Protein AF-0000000080696666 (afdb_homodimer)

Structure (mmCIF, N/CA/C/O backbone):
data_AF-0000000080696666-model_v1
#
loop_
_entity.id
_entity.type
_entity.pdbx_description
1 polymer 'PAAR-like protein'
#
loop_
_atom_site.group_PDB
_atom_site.id
_atom_site.type_symbol
_atom_site.label_atom_id
_atom_site.label_alt_id
_atom_site.label_comp_id
_atom_site.label_asym_id
_atom_site.label_entity_id
_atom_site.label_seq_id
_atom_site.pdbx_PDB_ins_code
_atom_site.Cartn_x
_atom_site.Cartn_y
_atom_site.Cartn_z
_atom_site.occupancy
_atom_site.B_iso_or_equiv
_atom_site.auth_seq_id
_atom_site.auth_comp_id
_atom_site.auth_asym_id
_atom_site.auth_atom_id
_atom_site.pdbx_PDB_model_num
ATOM 1 N N . MET A 1 1 ? -0.044 -2.662 13.672 1 66.06 1 MET A N 1
ATOM 2 C CA . MET A 1 1 ? 0.762 -1.677 12.961 1 66.06 1 MET A CA 1
ATOM 3 C C . MET A 1 1 ? 0.028 -0.344 12.859 1 66.06 1 MET A C 1
ATOM 5 O O . MET A 1 1 ? -1.178 -0.274 13.102 1 66.06 1 MET A O 1
ATOM 9 N N . ARG A 1 2 ? 0.765 0.718 12.664 1 87.25 2 ARG A N 1
ATOM 10 C CA . ARG A 1 2 ? 0.207 2.066 12.664 1 87.25 2 ARG A CA 1
ATOM 11 C C . ARG A 1 2 ? -0.572 2.34 11.383 1 87.25 2 ARG A C 1
ATOM 13 O O . ARG A 1 2 ? -0.162 1.922 10.305 1 87.25 2 ARG A O 1
ATOM 20 N N . PRO A 1 3 ? -1.704 2.895 11.469 1 92.38 3 PRO A N 1
ATOM 21 C CA . PRO A 1 3 ? -2.531 3.238 10.305 1 92.38 3 PRO A CA 1
ATOM 22 C C . PRO A 1 3 ? -1.785 4.09 9.281 1 92.38 3 PRO A C 1
ATOM 24 O O . PRO A 1 3 ? -0.907 4.875 9.648 1 92.38 3 PRO A O 1
ATOM 27 N N . ILE A 1 4 ? -2.248 3.938 8.07 1 93.88 4 ILE A N 1
ATOM 28 C CA . ILE A 1 4 ? -1.665 4.695 6.969 1 93.88 4 ILE A CA 1
ATOM 29 C C . ILE A 1 4 ? -2.277 6.094 6.922 1 93.88 4 ILE A C 1
ATOM 31 O O . ILE A 1 4 ? -3.477 6.258 7.152 1 93.88 4 ILE A O 1
ATOM 35 N N . ILE A 1 5 ? -1.413 7.059 6.652 1 96.38 5 ILE A N 1
ATOM 36 C CA . ILE A 1 5 ? -1.839 8.445 6.52 1 96.38 5 ILE A CA 1
ATOM 37 C C . ILE A 1 5 ? -2.293 8.719 5.09 1 96.38 5 ILE A C 1
ATOM 39 O O . ILE A 1 5 ? -1.648 8.273 4.133 1 96.38 5 ILE A O 1
ATOM 43 N N . VAL A 1 6 ? -3.449 9.367 5.012 1 97.69 6 VAL A N 1
ATOM 44 C CA . VAL A 1 6 ? -3.959 9.758 3.703 1 97.69 6 VAL A CA 1
ATOM 45 C C . VAL A 1 6 ? -4.133 11.281 3.654 1 97.69 6 VAL A C 1
ATOM 47 O O . VAL A 1 6 ? -4.035 11.953 4.684 1 97.69 6 VAL A O 1
ATOM 50 N N . ILE A 1 7 ? -4.285 11.766 2.438 1 98.56 7 ILE A N 1
ATOM 51 C CA . ILE A 1 7 ? -4.539 13.188 2.236 1 98.56 7 ILE A CA 1
ATOM 52 C C . ILE A 1 7 ? -5.676 13.641 3.145 1 98.56 7 ILE A C 1
ATOM 54 O O . ILE A 1 7 ? -6.578 12.859 3.461 1 98.56 7 ILE A O 1
ATOM 58 N N . ASN A 1 8 ? -5.551 14.875 3.645 1 98.38 8 ASN A N 1
ATOM 59 C CA . ASN A 1 8 ? -6.527 15.562 4.484 1 98.38 8 ASN A CA 1
ATOM 60 C C . ASN A 1 8 ? -6.441 15.109 5.938 1 98.38 8 ASN A C 1
ATOM 62 O O . ASN A 1 8 ? -7.102 15.672 6.809 1 98.38 8 ASN A O 1
ATOM 66 N N . ASP A 1 9 ? -5.703 14.109 6.242 1 98.31 9 ASP A N 1
ATOM 67 C CA . ASP A 1 9 ? -5.5 13.766 7.645 1 98.31 9 ASP A CA 1
ATOM 68 C C . ASP A 1 9 ? -4.918 14.938 8.422 1 98.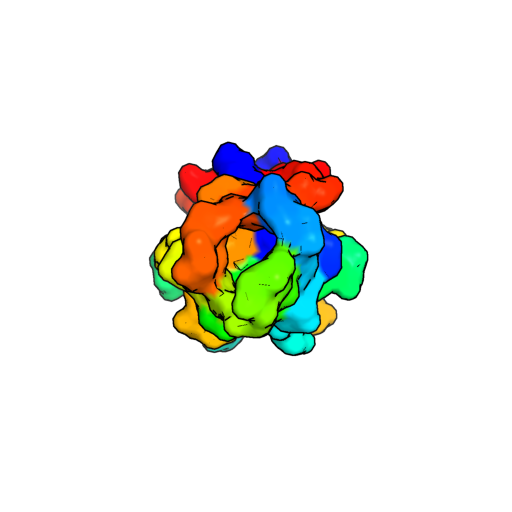31 9 ASP A C 1
ATOM 70 O O . ASP A 1 9 ? -4.109 15.703 7.895 1 98.31 9 ASP A O 1
ATOM 74 N N . PRO A 1 10 ? -5.266 15.055 9.672 1 98.38 10 PRO A N 1
ATOM 75 C CA . PRO A 1 10 ? -4.758 16.156 10.492 1 98.38 10 PRO A CA 1
ATOM 76 C C . PRO A 1 10 ? -3.393 15.867 11.109 1 98.38 10 PRO A C 1
ATOM 78 O O . PRO A 1 10 ? -2.898 14.742 11.008 1 98.38 10 PRO A O 1
ATOM 81 N N . THR A 1 11 ? -2.801 16.922 11.633 1 97.75 11 THR A N 1
ATOM 82 C CA . THR A 1 11 ? -1.595 16.812 12.445 1 97.75 11 THR A CA 1
ATOM 83 C C . THR A 1 11 ? -1.887 17.172 13.906 1 97.75 11 THR A C 1
ATOM 85 O O . THR A 1 11 ? -2.975 17.641 14.227 1 97.75 11 THR A O 1
ATOM 88 N N . SER A 1 12 ? -0.91 16.938 14.711 1 97.31 12 SER A N 1
ATOM 89 C CA . SER A 1 12 ? -1.087 17.125 16.141 1 97.31 12 SER A CA 1
ATOM 90 C C . SER A 1 12 ? -1.17 18.594 16.5 1 97.31 12 SER A C 1
ATOM 92 O O . SER A 1 12 ? -1.525 18.953 17.625 1 97.31 12 SER A O 1
ATOM 94 N N . ASP A 1 13 ? -0.852 19.469 15.57 1 96.25 13 ASP A N 1
ATOM 95 C CA . ASP A 1 13 ? -0.834 20.906 15.867 1 96.25 13 ASP A CA 1
ATOM 96 C C . ASP A 1 13 ? -1.783 21.672 14.945 1 96.25 13 ASP A C 1
ATOM 98 O O . ASP A 1 13 ? -1.479 22.781 14.523 1 96.25 13 ASP A O 1
ATOM 102 N N . ALA A 1 14 ? -2.828 21.062 14.492 1 95.19 14 ALA A N 1
ATOM 103 C CA . ALA A 1 14 ? -3.92 21.672 13.734 1 95.19 14 ALA A CA 1
ATOM 104 C C . ALA A 1 14 ? -3.531 21.859 12.273 1 95.19 14 ALA A C 1
ATOM 106 O O . ALA A 1 14 ? -3.93 22.844 11.641 1 95.19 14 ALA A O 1
ATOM 107 N N . GLY A 1 15 ? -2.691 21.047 11.719 1 97.81 15 GLY A N 1
ATOM 108 C CA . GLY A 1 15 ? -2.357 21.031 10.305 1 97.81 15 GLY A CA 1
ATOM 109 C C . GLY A 1 15 ? -3.068 19.922 9.547 1 97.81 15 GLY A C 1
ATOM 110 O O . GLY A 1 15 ? -4.004 19.312 10.062 1 97.81 15 GLY A O 1
ATOM 111 N N . GLN A 1 16 ? -2.645 19.812 8.203 1 98.5 16 GLN A N 1
ATOM 112 C CA . GLN A 1 16 ? -3.322 18.844 7.344 1 98.5 16 GLN A CA 1
ATOM 113 C C . GLN A 1 16 ? -2.416 18.391 6.207 1 98.5 16 GLN A C 1
ATOM 115 O O . GLN A 1 16 ? -1.691 19.203 5.621 1 98.5 16 GLN A O 1
ATOM 120 N N . VAL A 1 17 ? -2.527 17.125 5.941 1 98.81 17 VAL A N 1
ATOM 121 C CA . VAL A 1 17 ? -1.812 16.594 4.789 1 98.81 17 VAL A CA 1
ATOM 122 C C . VAL A 1 17 ? -2.422 17.125 3.5 1 98.81 17 VAL A C 1
ATOM 124 O O . VAL A 1 17 ? -3.633 17.031 3.287 1 98.81 17 VAL A O 1
ATOM 127 N N . LEU A 1 18 ? -1.567 17.641 2.586 1 98.69 18 LEU A N 1
ATOM 128 C CA . LEU A 1 18 ? -2.072 18.344 1.419 1 98.69 18 LEU A CA 1
ATOM 129 C C . LEU A 1 18 ? -1.885 17.516 0.152 1 98.69 18 LEU A C 1
ATOM 131 O O . LEU A 1 18 ? -2.545 17.766 -0.859 1 98.69 18 LEU A O 1
ATOM 135 N N . GLU A 1 19 ? -0.927 16.594 0.185 1 98.5 19 GLU A N 1
ATOM 136 C CA . GLU A 1 19 ? -0.552 15.852 -1.01 1 98.5 19 GLU A CA 1
ATOM 137 C C . GLU A 1 19 ? -0.404 14.359 -0.705 1 98.5 19 GLU A C 1
ATOM 139 O O . GLU A 1 19 ? -0.19 13.977 0.447 1 98.5 19 GLU A O 1
ATOM 144 N N . GLY A 1 20 ? -0.551 13.555 -1.744 1 98.25 20 GLY A N 1
ATOM 145 C CA . GLY A 1 20 ? -0.343 12.117 -1.677 1 98.25 20 GLY A CA 1
ATOM 146 C C . GLY A 1 20 ? -0.002 11.5 -3.02 1 98.25 20 GLY A C 1
ATOM 147 O O . GLY A 1 20 ? 0.322 12.211 -3.973 1 98.25 20 GLY A O 1
ATOM 148 N N . SER A 1 21 ? 0.01 10.266 -3.023 1 98.5 21 SER A N 1
ATOM 149 C CA . SER A 1 21 ? 0.337 9.5 -4.227 1 98.5 21 SER A CA 1
ATOM 150 C C . SER A 1 21 ? -0.68 9.75 -5.332 1 98.5 21 SER A C 1
ATOM 152 O O . SER A 1 21 ? -1.883 9.82 -5.074 1 98.5 21 SER A O 1
ATOM 154 N N . PRO A 1 22 ? -0.264 9.844 -6.613 1 97.88 22 PRO A N 1
ATOM 155 C CA . PRO A 1 22 ? -1.22 9.977 -7.715 1 97.88 22 PRO A CA 1
ATOM 156 C C . PRO A 1 22 ? -1.81 8.633 -8.148 1 97.88 22 PRO A C 1
ATOM 158 O O . PRO A 1 22 ? -2.754 8.602 -8.938 1 97.88 22 PRO A O 1
ATOM 161 N N . SER A 1 23 ? -1.347 7.527 -7.512 1 96.38 23 SER A N 1
ATOM 162 C CA . SER A 1 23 ? -1.725 6.246 -8.102 1 96.38 23 SER A CA 1
ATOM 163 C C . SER A 1 23 ? -2.135 5.246 -7.02 1 96.38 23 SER A C 1
ATOM 165 O O . SER A 1 23 ? -2.555 4.129 -7.332 1 96.38 23 SER A O 1
ATOM 167 N N . THR A 1 24 ? -1.954 5.602 -5.758 1 96.44 24 THR A N 1
ATOM 168 C CA . THR A 1 24 ? -2.312 4.719 -4.652 1 96.44 24 THR A CA 1
ATOM 169 C C . THR A 1 24 ? -3.344 5.383 -3.742 1 96.44 24 THR A C 1
ATOM 171 O O . THR A 1 24 ? -3.107 6.473 -3.219 1 96.44 24 THR A O 1
ATOM 174 N N . PHE A 1 25 ? -4.484 4.699 -3.545 1 95.69 25 PHE A N 1
ATOM 175 C CA . PHE A 1 25 ? -5.605 5.285 -2.822 1 95.69 25 PHE A CA 1
ATOM 176 C C . PHE A 1 25 ? -6.176 4.293 -1.814 1 95.69 25 PHE A C 1
ATOM 178 O O . PHE A 1 25 ? -6.273 3.098 -2.098 1 95.69 25 PHE A O 1
ATOM 185 N N . ILE A 1 26 ? -6.523 4.832 -0.72 1 93.75 26 ILE A N 1
ATOM 186 C CA . ILE A 1 26 ? -7.309 4.094 0.267 1 93.75 26 ILE A CA 1
ATOM 187 C C . ILE A 1 26 ? -8.672 4.758 0.443 1 93.75 26 ILE A C 1
ATOM 189 O O . ILE A 1 26 ? -8.758 5.914 0.869 1 93.75 26 ILE A O 1
ATOM 193 N N . ASN A 1 27 ? -9.664 4.031 0.115 1 93.81 27 ASN A N 1
ATOM 194 C CA . ASN A 1 27 ? -11.016 4.57 0.17 1 93.81 27 ASN A CA 1
ATOM 195 C C . ASN A 1 27 ? -11.141 5.867 -0.623 1 93.81 27 ASN A C 1
ATOM 197 O O . ASN A 1 27 ? -11.734 6.836 -0.148 1 93.81 27 ASN A O 1
ATOM 201 N N . GLY A 1 28 ? -10.406 5.867 -1.66 1 94.75 28 GLY A N 1
ATOM 202 C CA . GLY A 1 28 ? -10.516 7 -2.564 1 94.75 28 GLY A CA 1
ATOM 203 C C . GLY A 1 28 ? -9.602 8.156 -2.188 1 94.75 28 GLY A C 1
ATOM 204 O O . GLY A 1 28 ? -9.562 9.172 -2.881 1 94.75 28 GLY A O 1
ATOM 205 N N . LEU A 1 29 ? -8.883 8.031 -1.115 1 96.69 29 LEU A N 1
ATOM 206 C CA . LEU A 1 29 ? -7.992 9.086 -0.647 1 96.69 29 LEU A CA 1
ATOM 207 C C . LEU A 1 29 ? -6.531 8.719 -0.892 1 96.69 29 LEU A C 1
ATOM 209 O O . LEU A 1 29 ? -6.117 7.59 -0.627 1 96.69 29 LEU A O 1
ATOM 213 N N . ALA A 1 30 ? -5.738 9.648 -1.354 1 98.06 30 ALA A N 1
ATOM 214 C CA . ALA A 1 30 ? -4.348 9.406 -1.739 1 98.06 30 ALA A CA 1
ATOM 215 C C . ALA A 1 30 ? -3.486 9.109 -0.518 1 98.06 30 ALA A C 1
ATOM 217 O O . ALA A 1 30 ? -3.559 9.812 0.493 1 98.06 30 ALA A O 1
ATOM 218 N N . VAL A 1 31 ? -2.678 8.141 -0.693 1 96.88 31 VAL A N 1
ATOM 219 C CA . VAL A 1 31 ? -1.744 7.746 0.357 1 96.88 31 VAL A CA 1
ATOM 220 C C . VAL A 1 31 ? -0.629 8.781 0.474 1 96.88 31 VAL A C 1
ATOM 222 O O . VAL A 1 31 ? -0.088 9.242 -0.536 1 96.88 31 VAL A O 1
ATOM 225 N N . ALA A 1 32 ? -0.317 9.172 1.721 1 98.5 32 ALA A N 1
ATOM 226 C CA . ALA A 1 32 ? 0.728 10.164 1.964 1 98.5 32 ALA A CA 1
ATOM 227 C C . ALA A 1 32 ? 2.092 9.492 2.115 1 98.5 32 ALA A C 1
ATOM 229 O O . ALA A 1 32 ? 2.195 8.398 2.672 1 98.5 32 ALA A O 1
ATOM 230 N N . ARG A 1 33 ? 3.131 10.172 1.646 1 98.44 33 ARG A N 1
ATOM 231 C CA . ARG A 1 33 ? 4.5 9.664 1.649 1 98.44 33 ARG A CA 1
ATOM 232 C C . ARG A 1 33 ? 5.469 10.711 2.189 1 98.44 33 ARG A C 1
ATOM 234 O O . ARG A 1 33 ? 5.125 11.891 2.291 1 98.44 33 ARG A O 1
ATOM 241 N N . VAL A 1 34 ? 6.551 10.195 2.6 1 98.75 34 VAL A N 1
ATOM 242 C CA . VAL A 1 34 ? 7.621 11.125 2.945 1 98.75 34 VAL A CA 1
ATOM 243 C C . VAL A 1 34 ? 7.84 12.109 1.801 1 98.75 34 VAL A C 1
ATOM 245 O O . VAL A 1 34 ? 7.891 11.719 0.634 1 98.75 34 VAL A O 1
ATOM 248 N N . GLY A 1 35 ? 7.93 13.375 2.15 1 98.62 35 GLY A N 1
ATOM 249 C CA . GLY A 1 35 ? 8.141 14.406 1.151 1 98.62 35 GLY A CA 1
ATOM 250 C C . GLY A 1 35 ? 6.867 15.133 0.763 1 98.62 35 GLY A C 1
ATOM 251 O O . GLY A 1 35 ? 6.918 16.234 0.208 1 98.62 35 GLY A O 1
ATOM 252 N N . ASP A 1 36 ? 5.773 14.547 1.04 1 98.81 36 ASP A N 1
ATOM 253 C CA . ASP A 1 36 ? 4.496 15.18 0.714 1 98.81 36 ASP A CA 1
ATOM 254 C C . ASP A 1 36 ? 4.258 16.406 1.582 1 98.81 36 ASP A C 1
ATOM 256 O O . ASP A 1 36 ? 4.645 16.438 2.752 1 98.81 36 ASP A O 1
ATOM 260 N N . ARG A 1 37 ? 3.523 17.438 1.035 1 98.75 37 ARG A N 1
ATOM 261 C CA . ARG A 1 37 ? 3.311 18.703 1.716 1 98.75 37 ARG A CA 1
ATOM 262 C C . ARG A 1 37 ? 2.225 18.578 2.781 1 98.75 37 ARG A C 1
ATOM 264 O O . ARG A 1 37 ? 1.248 17.844 2.596 1 98.75 37 ARG A O 1
ATOM 271 N N . VAL A 1 38 ? 2.469 19.328 3.795 1 98.5 38 VAL A N 1
ATOM 272 C CA . VAL A 1 38 ? 1.545 19.438 4.918 1 98.5 38 VAL A CA 1
ATOM 273 C C . VAL A 1 38 ? 1.399 20.891 5.332 1 98.5 38 VAL A C 1
ATOM 275 O O . VAL A 1 38 ? 2.385 21.625 5.375 1 98.5 38 VAL A O 1
ATOM 278 N N . SER A 1 39 ? 0.281 21.266 5.609 1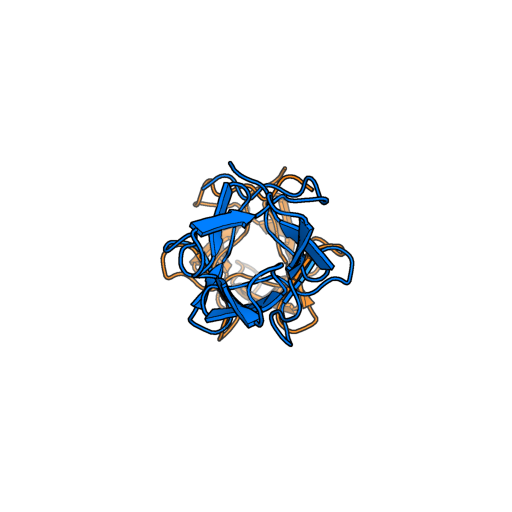 97.88 39 SER A N 1
ATOM 279 C CA . SER A 1 39 ? 0.097 22.578 6.223 1 97.88 39 SER A CA 1
ATOM 280 C C . SER A 1 39 ? 0.281 22.516 7.734 1 97.88 39 SER A C 1
ATOM 282 O O . SER A 1 39 ? -0.077 21.516 8.367 1 97.88 39 SER A O 1
ATOM 284 N N . CYS A 1 40 ? 0.856 23.453 8.242 1 94.38 40 CYS A N 1
ATOM 285 C CA . CYS A 1 40 ? 0.995 23.594 9.688 1 94.38 40 CYS A CA 1
ATOM 286 C C . CYS A 1 40 ? 0.907 25.062 10.102 1 94.38 40 CYS A C 1
ATOM 288 O O . CYS A 1 40 ? 1.006 25.953 9.258 1 94.38 40 CYS A O 1
ATOM 290 N N . PRO A 1 41 ? 0.631 25.297 11.422 1 94.44 41 PRO A N 1
ATOM 291 C CA . PRO A 1 41 ? 0.514 26.688 11.867 1 94.44 41 PRO A CA 1
ATOM 292 C C . PRO A 1 41 ? 1.765 27.516 11.57 1 94.44 41 PRO A C 1
ATOM 294 O O . PRO A 1 41 ? 1.698 28.734 11.508 1 94.44 41 PRO A O 1
ATOM 297 N N . HIS A 1 42 ? 2.9 26.969 11.305 1 94.12 42 HIS A N 1
ATOM 298 C CA . HIS A 1 42 ? 4.156 27.656 11.039 1 94.12 42 HIS A CA 1
ATOM 299 C C . HIS A 1 42 ? 4.363 27.859 9.539 1 94.12 42 HIS A C 1
ATOM 301 O O . HIS A 1 42 ? 5.34 28.484 9.125 1 94.12 42 HIS A O 1
ATOM 307 N N . GLY A 1 43 ? 3.434 27.297 8.664 1 96.19 43 GLY A N 1
ATOM 308 C CA . GLY A 1 43 ? 3.562 27.328 7.219 1 96.19 43 GLY A CA 1
ATOM 309 C C . GLY A 1 43 ? 3.473 25.953 6.586 1 96.19 43 GLY A C 1
ATOM 310 O O . GLY A 1 43 ? 2.871 25.047 7.152 1 96.19 43 GLY A O 1
ATOM 311 N N . ILE A 1 44 ? 3.982 25.938 5.336 1 97.75 44 ILE A N 1
ATOM 312 C CA . ILE A 1 44 ? 3.969 24.672 4.621 1 97.75 44 ILE A CA 1
ATOM 313 C C . ILE A 1 44 ? 5.211 23.859 4.984 1 97.75 44 ILE A C 1
ATOM 315 O O . ILE A 1 44 ? 6.328 24.391 4.973 1 97.75 44 ILE A O 1
ATOM 319 N N . GLY A 1 45 ? 4.984 22.641 5.465 1 97.38 45 GLY A N 1
ATOM 320 C CA . GLY A 1 45 ? 6.055 21.688 5.711 1 97.38 45 GLY A CA 1
ATOM 321 C C . GLY A 1 45 ? 5.945 20.438 4.859 1 97.38 45 GLY A C 1
ATOM 322 O O . GLY A 1 45 ? 5.227 20.422 3.859 1 97.38 45 GLY A O 1
ATOM 323 N N . THR A 1 46 ? 6.754 19.469 5.266 1 98.56 46 THR A N 1
ATOM 324 C CA . THR A 1 46 ? 6.734 18.188 4.574 1 98.56 46 THR A CA 1
ATOM 325 C C . THR A 1 46 ? 6.801 17.031 5.574 1 98.56 46 THR A C 1
ATOM 327 O O . THR A 1 46 ? 7.293 17.203 6.691 1 98.56 46 THR A O 1
ATOM 330 N N . ILE A 1 47 ? 6.277 15.891 5.184 1 98.69 47 ILE A N 1
ATOM 331 C CA . ILE A 1 47 ? 6.441 14.664 5.965 1 98.69 47 ILE A CA 1
ATOM 332 C C . ILE A 1 47 ? 7.898 14.211 5.914 1 98.69 47 ILE A C 1
ATOM 334 O O . ILE A 1 47 ? 8.484 14.094 4.832 1 98.69 47 ILE A O 1
ATOM 338 N N . VAL A 1 48 ? 8.477 13.875 7.102 1 98.62 48 VAL A N 1
ATOM 339 C CA . VAL A 1 48 ? 9.922 13.664 7.066 1 98.62 48 VAL A CA 1
ATOM 340 C C . VAL A 1 48 ? 10.25 12.258 7.57 1 98.62 48 VAL A C 1
ATOM 342 O O . VAL A 1 48 ? 11.406 11.836 7.543 1 98.62 48 VAL A O 1
ATOM 345 N N . SER A 1 49 ? 9.281 11.477 8.039 1 98.38 49 SER A N 1
ATOM 346 C CA . SER A 1 49 ? 9.5 10.078 8.398 1 98.38 49 SER A CA 1
ATOM 347 C C . SER A 1 49 ? 8.367 9.195 7.887 1 98.38 49 SER A C 1
ATOM 349 O O . SER A 1 49 ? 7.25 9.664 7.672 1 98.38 49 SER A O 1
ATOM 351 N N . GLY A 1 50 ? 8.641 7.887 7.707 1 96.5 50 GLY A N 1
ATOM 352 C CA . GLY A 1 50 ? 7.703 6.91 7.176 1 96.5 50 GLY A CA 1
ATOM 353 C C . GLY A 1 50 ? 8.211 5.484 7.266 1 96.5 50 GLY A C 1
ATOM 354 O O . GLY A 1 50 ? 9.266 5.23 7.852 1 96.5 50 GLY A O 1
ATOM 355 N N . ASP A 1 51 ? 7.402 4.621 6.777 1 93.81 51 ASP A N 1
ATOM 356 C CA . ASP A 1 51 ? 7.727 3.197 6.789 1 93.81 51 ASP A CA 1
ATOM 357 C C . ASP A 1 51 ? 8.633 2.832 5.613 1 93.81 51 ASP A C 1
ATOM 359 O O . ASP A 1 51 ? 8.172 2.736 4.473 1 93.81 51 ASP A O 1
ATOM 363 N N . GLU A 1 52 ? 9.883 2.477 5.906 1 94.38 52 GLU A N 1
ATOM 364 C CA . GLU A 1 52 ? 10.875 2.246 4.863 1 94.38 52 GLU A CA 1
ATOM 365 C C . GLU A 1 52 ? 10.656 0.896 4.184 1 94.38 52 GLU A C 1
ATOM 367 O O . GLU A 1 52 ? 11.219 0.634 3.117 1 94.38 52 GLU A O 1
ATOM 372 N N . THR A 1 53 ? 9.828 0.064 4.711 1 92.06 53 THR A N 1
ATOM 373 C CA . THR A 1 53 ? 9.594 -1.255 4.137 1 92.06 53 THR A CA 1
ATOM 374 C C . THR A 1 53 ? 8.445 -1.209 3.133 1 92.06 53 THR A C 1
ATOM 376 O O . THR A 1 53 ? 8.266 -2.141 2.348 1 92.06 53 THR A O 1
ATOM 379 N N . LEU A 1 54 ? 7.66 -0.146 3.168 1 92.75 54 LEU A N 1
ATOM 380 C CA . LEU A 1 54 ? 6.551 0.07 2.246 1 92.75 54 LEU A CA 1
ATOM 381 C C . LEU A 1 54 ? 6.773 1.329 1.414 1 92.75 54 LEU A C 1
ATOM 383 O O . LEU A 1 54 ? 6.609 2.445 1.913 1 92.75 54 LEU A O 1
ATOM 387 N N . LEU A 1 55 ? 7.125 1.122 0.196 1 95.94 55 LEU A N 1
ATOM 388 C CA . LEU A 1 55 ? 7.395 2.24 -0.7 1 95.94 55 LEU A CA 1
ATOM 389 C C . LEU A 1 55 ? 6.27 2.408 -1.715 1 95.94 55 LEU A C 1
ATOM 391 O O . LEU A 1 55 ? 5.848 1.438 -2.348 1 95.94 55 LEU A O 1
ATOM 395 N N . VAL A 1 56 ? 5.852 3.586 -1.853 1 97.06 56 VAL A N 1
ATOM 396 C CA . VAL A 1 56 ? 4.879 3.99 -2.861 1 97.06 56 VAL A CA 1
ATOM 397 C C . VAL A 1 56 ? 5.465 5.102 -3.73 1 97.06 56 VAL A C 1
ATOM 399 O O . VAL A 1 56 ? 5.879 6.145 -3.219 1 97.06 56 VAL A O 1
ATOM 402 N N . ASP A 1 57 ? 5.574 4.875 -4.965 1 97.06 57 ASP A N 1
ATOM 403 C CA . ASP A 1 57 ? 6.203 5.816 -5.887 1 97.06 57 ASP A CA 1
ATOM 404 C C . ASP A 1 57 ? 7.637 6.121 -5.465 1 97.06 57 ASP A C 1
ATOM 406 O O . ASP A 1 57 ? 8.07 7.277 -5.504 1 97.06 57 ASP A O 1
ATOM 410 N N . GLY A 1 58 ? 8.203 5.145 -4.891 1 95.94 58 GLY A N 1
ATOM 411 C CA . GLY A 1 58 ? 9.609 5.258 -4.551 1 95.94 58 GLY A CA 1
ATOM 412 C C . GLY A 1 58 ? 9.852 5.953 -3.221 1 95.94 58 GLY A C 1
ATOM 413 O O . GLY A 1 58 ? 11 6.184 -2.834 1 95.94 58 GLY A O 1
ATOM 414 N N . ARG A 1 59 ? 8.812 6.277 -2.566 1 97.94 59 ARG A N 1
ATOM 415 C CA . ARG A 1 59 ? 8.938 6.992 -1.3 1 97.94 59 ARG A CA 1
ATOM 416 C C . ARG A 1 59 ? 8.266 6.219 -0.168 1 97.94 59 ARG A C 1
ATOM 418 O O . ARG A 1 59 ? 7.234 5.578 -0.371 1 97.94 59 ARG A O 1
ATOM 425 N N . PRO A 1 60 ? 8.812 6.277 1.075 1 97.56 60 PRO A N 1
ATOM 426 C CA . PRO A 1 60 ? 8.195 5.594 2.215 1 97.56 60 PRO A CA 1
ATOM 427 C C . PRO A 1 60 ? 6.801 6.125 2.541 1 97.56 60 PRO A C 1
ATOM 429 O O . PRO A 1 60 ? 6.574 7.336 2.498 1 97.56 60 PRO A O 1
ATOM 432 N N . VAL A 1 61 ? 5.973 5.223 2.902 1 96.19 61 VAL A N 1
ATOM 433 C CA . VAL A 1 61 ? 4.605 5.57 3.281 1 96.19 61 VAL A CA 1
ATOM 434 C C . VAL A 1 61 ? 4.598 6.199 4.672 1 96.19 61 VAL A C 1
ATOM 436 O O . VAL A 1 61 ? 5.305 5.734 5.574 1 96.19 61 VAL A O 1
ATOM 439 N N . ALA A 1 62 ? 3.773 7.23 4.801 1 97.25 62 ALA A N 1
ATOM 440 C CA . ALA A 1 62 ? 3.605 7.855 6.109 1 97.25 62 ALA A CA 1
ATOM 441 C C . ALA A 1 62 ? 2.561 7.113 6.941 1 97.25 62 ALA A C 1
ATOM 443 O O . ALA A 1 62 ? 1.526 6.695 6.418 1 97.25 62 ALA A O 1
ATOM 444 N N . ARG A 1 63 ? 2.822 6.98 8.281 1 95.62 63 ARG A N 1
ATOM 445 C CA . ARG A 1 63 ? 1.924 6.297 9.203 1 95.62 63 ARG A CA 1
ATOM 446 C C . ARG A 1 63 ? 1.594 7.184 10.406 1 95.62 63 ARG A C 1
ATOM 448 O O . ARG A 1 63 ? 2.264 8.188 10.641 1 95.62 63 ARG A O 1
ATOM 455 N N . GLU A 1 64 ? 0.536 6.781 11.031 1 96.12 64 GLU A N 1
ATOM 456 C CA . GLU A 1 64 ? 0.183 7.441 12.289 1 96.12 64 GLU A CA 1
ATOM 457 C C . GLU A 1 64 ? 1.413 7.648 13.164 1 96.12 64 GLU A C 1
ATOM 459 O O . GLU A 1 64 ? 2.188 6.715 13.391 1 96.12 64 GLU A O 1
ATOM 464 N N . GLY A 1 65 ? 1.585 8.891 13.648 1 97 65 GLY A N 1
ATOM 465 C CA . GLY A 1 65 ? 2.658 9.18 14.586 1 97 65 GLY A CA 1
ATOM 466 C C . GLY A 1 65 ? 3.926 9.664 13.914 1 97 65 GLY A C 1
ATOM 467 O O . GLY A 1 65 ? 4.82 10.203 14.57 1 97 65 GLY A O 1
ATOM 468 N N . ASP A 1 66 ? 4.047 9.508 12.617 1 97.75 66 ASP A N 1
ATOM 469 C CA . ASP A 1 66 ? 5.199 10.023 11.891 1 97.75 66 ASP A CA 1
ATOM 470 C C . ASP A 1 66 ? 5.273 11.547 11.992 1 97.75 66 ASP A C 1
ATOM 472 O O . ASP A 1 66 ? 4.277 12.203 12.32 1 97.75 66 ASP A O 1
ATOM 476 N N . PHE A 1 67 ? 6.438 12.125 11.578 1 97.44 67 PHE A N 1
ATOM 477 C CA . PHE A 1 67 ? 6.723 13.531 11.836 1 97.44 67 PHE A CA 1
ATOM 478 C C . PHE A 1 67 ? 6.641 14.344 10.555 1 97.44 67 PHE A C 1
ATOM 480 O O . PHE A 1 67 ? 6.906 13.828 9.469 1 97.44 67 PHE A O 1
ATOM 487 N N . ILE A 1 68 ? 6.352 15.609 10.789 1 97.19 68 ILE A N 1
ATOM 488 C CA . ILE A 1 68 ? 6.52 16.578 9.711 1 97.19 68 ILE A CA 1
ATOM 489 C C . ILE A 1 68 ? 7.664 17.531 10.055 1 97.19 68 ILE A C 1
ATOM 491 O O . ILE A 1 68 ? 8.211 17.484 11.156 1 97.19 68 ILE A O 1
ATOM 495 N N . SER A 1 69 ? 8.086 18.328 9.172 1 97.44 69 SER A N 1
ATOM 496 C CA . SER A 1 69 ? 9.312 19.109 9.242 1 97.44 69 SER A CA 1
ATOM 497 C C . SER A 1 69 ? 9.297 20.047 10.438 1 97.44 69 SER A C 1
ATOM 499 O O . SER A 1 69 ? 10.352 20.391 10.984 1 97.44 69 SER A O 1
ATOM 501 N N . CYS A 1 70 ? 8.227 20.5 10.953 1 96.06 70 CYS A N 1
ATOM 502 C CA . CYS A 1 70 ? 8.164 21.438 12.062 1 96.06 70 CYS A CA 1
ATOM 503 C C . CYS A 1 70 ? 8.219 20.719 13.398 1 96.06 70 CYS A C 1
ATOM 505 O O . CYS A 1 70 ? 8.352 21.344 14.453 1 96.06 70 CYS A O 1
ATOM 507 N N . GLY A 1 71 ? 7.996 19.406 13.352 1 96.31 71 GLY A N 1
ATOM 508 C CA . GLY A 1 71 ? 8.062 18.641 14.594 1 96.31 71 GLY A CA 1
ATOM 509 C C . GLY A 1 71 ? 6.727 18.047 14.992 1 96.31 71 GLY A C 1
ATOM 510 O O . GLY A 1 71 ? 6.668 17.141 15.836 1 96.31 71 GLY A O 1
ATOM 511 N N . ALA A 1 72 ? 5.66 18.422 14.406 1 97.31 72 ALA A N 1
ATOM 512 C CA . ALA A 1 72 ? 4.336 17.875 14.688 1 97.31 72 ALA A CA 1
ATOM 513 C C . ALA A 1 72 ? 4.215 16.438 14.172 1 97.31 72 ALA A C 1
ATOM 515 O O . ALA A 1 72 ? 5.07 15.977 13.414 1 97.31 72 ALA A O 1
ATOM 516 N N . ARG A 1 73 ? 3.156 15.75 14.633 1 98.25 73 ARG A N 1
ATOM 517 C CA . ARG A 1 73 ? 2.936 14.359 14.258 1 98.25 73 ARG A CA 1
ATOM 518 C C . ARG A 1 73 ? 1.688 14.219 13.391 1 98.25 73 ARG A C 1
ATOM 520 O O . ARG A 1 73 ? 0.763 15.023 13.492 1 98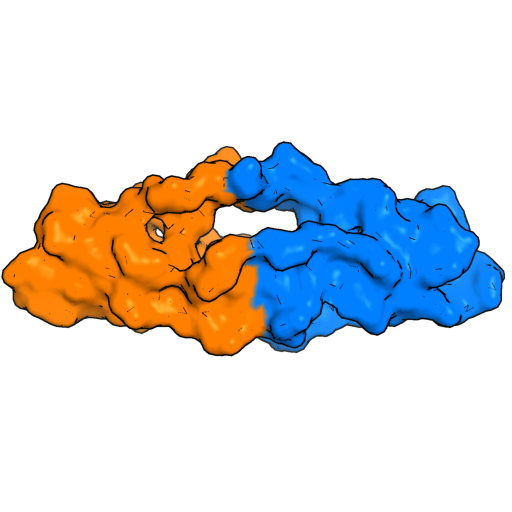.25 73 ARG A O 1
ATOM 527 N N . LEU A 1 74 ? 1.708 13.188 12.617 1 98.19 74 LEU A N 1
ATOM 528 C CA . LEU A 1 74 ? 0.558 12.852 11.781 1 98.19 74 LEU A CA 1
ATOM 529 C C . LEU A 1 74 ? -0.46 12.031 12.57 1 98.19 74 LEU A C 1
ATOM 531 O O . LEU A 1 74 ? -0.086 11.156 13.359 1 98.19 74 LEU A O 1
ATOM 535 N N . MET A 1 75 ? -1.73 12.266 12.289 1 97.5 75 MET A N 1
ATOM 536 C CA . MET A 1 75 ? -2.824 11.516 12.906 1 97.5 75 MET A CA 1
ATOM 537 C C . MET A 1 75 ? -3.73 10.906 11.8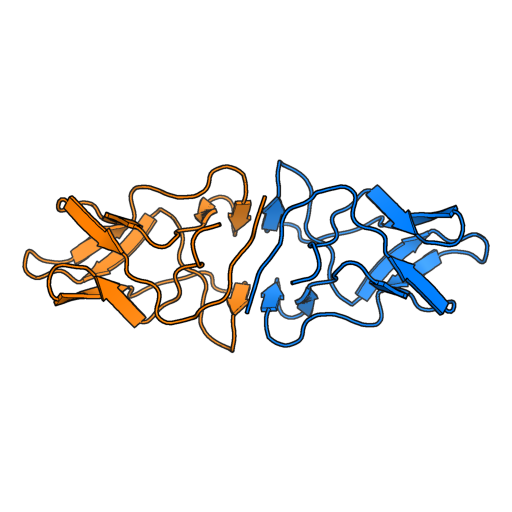44 1 97.5 75 MET A C 1
ATOM 539 O O . MET A 1 75 ? -4.336 11.625 11.047 1 97.5 75 MET A O 1
ATOM 543 N N . ALA A 1 76 ? -3.844 9.617 11.898 1 96.31 76 ALA A N 1
ATOM 544 C CA . ALA A 1 76 ? -4.641 8.914 10.898 1 96.31 76 ALA A CA 1
ATOM 545 C C . ALA A 1 76 ? -6.129 9.016 11.211 1 96.31 76 ALA A C 1
ATOM 547 O O . ALA A 1 76 ? -6.531 8.914 12.375 1 96.31 76 ALA A O 1
ATOM 548 N N . THR A 1 77 ? -6.945 9.203 10.203 1 94.62 77 THR A N 1
ATOM 549 C CA . THR A 1 77 ? -8.391 9.211 10.375 1 94.62 77 THR A CA 1
ATOM 550 C C . THR A 1 77 ? -9 7.891 9.898 1 94.62 77 THR A C 1
ATOM 552 O O . THR A 1 77 ? -10.125 7.551 10.266 1 94.62 77 THR A O 1
ATOM 555 N N . GLN A 1 78 ? -8.266 7.242 9.008 1 87.69 78 GLN A N 1
ATOM 556 C CA . GLN A 1 78 ? -8.68 5.902 8.602 1 87.69 78 GLN A CA 1
ATOM 557 C C . GLN A 1 78 ? -8.016 4.832 9.461 1 87.69 78 GLN A C 1
ATOM 559 O O . GLN A 1 78 ? -6.926 5.051 10 1 87.69 78 GLN A O 1
ATOM 564 N N . GLN A 1 79 ? -8.656 3.766 9.664 1 77.94 79 GLN A N 1
ATOM 565 C CA . GLN A 1 79 ? -8.156 2.721 10.547 1 77.94 79 GLN A CA 1
ATOM 566 C C . GLN A 1 79 ? -7.449 1.62 9.758 1 77.94 79 GLN A C 1
ATOM 568 O O . GLN A 1 79 ? -7.105 0.576 10.32 1 77.94 79 GLN A O 1
ATOM 573 N N . ASP A 1 80 ? -7.184 1.924 8.539 1 69.88 80 ASP A N 1
ATOM 574 C CA . ASP A 1 80 ? -6.484 0.916 7.75 1 69.88 80 ASP A CA 1
ATOM 575 C C . ASP A 1 80 ? -5.047 0.742 8.227 1 69.88 80 ASP A C 1
ATOM 577 O O . ASP A 1 80 ? -4.344 1.726 8.477 1 69.88 80 ASP A O 1
ATOM 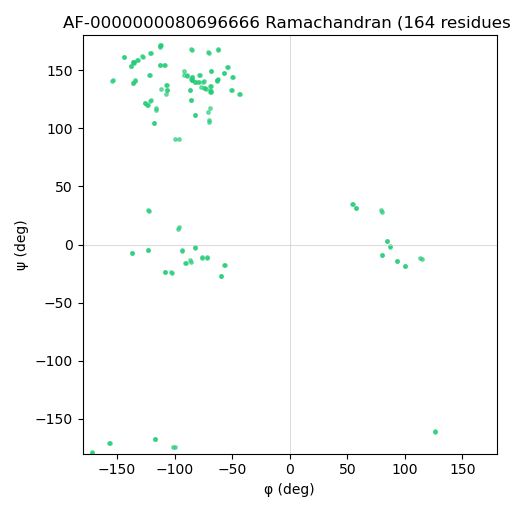581 N N . THR A 1 81 ? -4.703 -0.543 8.727 1 67.56 81 THR A N 1
ATOM 582 C CA . THR A 1 81 ? -3.367 -0.847 9.227 1 67.56 81 THR A CA 1
ATOM 583 C C . THR A 1 81 ? -2.654 -1.833 8.305 1 67.56 81 THR A C 1
ATOM 585 O O . THR A 1 81 ? -3.299 -2.605 7.598 1 67.56 81 THR A O 1
ATOM 588 N N . VAL A 1 82 ? -1.338 -1.58 7.93 1 60.91 82 VAL A N 1
ATOM 589 C CA . VAL A 1 82 ? -0.502 -2.566 7.254 1 60.91 82 VAL A CA 1
ATOM 590 C C . VAL A 1 82 ? 0.423 -3.24 8.266 1 60.91 82 VAL A C 1
ATOM 592 O O . VAL A 1 82 ? 1.176 -2.564 8.969 1 60.91 82 VAL A O 1
ATOM 595 N N . ASP A 1 83 ? 0.039 -4.395 8.914 1 52.56 83 ASP A N 1
ATOM 596 C CA . ASP A 1 83 ? 0.958 -5.082 9.82 1 52.56 83 ASP A CA 1
ATOM 597 C C . ASP A 1 83 ? 2.107 -5.727 9.047 1 52.56 83 ASP A C 1
ATOM 599 O O . ASP A 1 83 ? 1.88 -6.453 8.078 1 52.56 83 ASP A O 1
ATOM 603 N N . LEU A 1 84 ? 3.299 -5.258 9.023 1 44.5 84 LEU A N 1
ATOM 604 C CA . LEU A 1 84 ? 4.457 -5.914 8.43 1 44.5 84 LEU A CA 1
ATOM 605 C C . LEU A 1 84 ? 5.02 -6.98 9.359 1 44.5 84 LEU A C 1
ATOM 607 O O . LEU A 1 84 ? 5.109 -6.766 10.57 1 44.5 84 LEU A O 1
ATOM 611 N N . MET B 1 1 ? -6.758 -7.984 9.289 1 66.62 1 MET B N 1
ATOM 612 C CA . MET B 1 1 ? -6.949 -7.941 7.84 1 66.62 1 MET B CA 1
ATOM 613 C C . MET B 1 1 ? -5.973 -8.875 7.133 1 66.62 1 MET B C 1
ATOM 615 O O . MET B 1 1 ? -4.996 -9.328 7.73 1 66.62 1 MET B O 1
ATOM 619 N N . ARG B 1 2 ? -6.285 -9.266 5.926 1 87.19 2 ARG B N 1
ATOM 620 C CA . ARG B 1 2 ? -5.512 -10.266 5.195 1 87.19 2 ARG B CA 1
ATOM 621 C C . ARG B 1 2 ? -4.223 -9.664 4.645 1 87.19 2 ARG B C 1
ATOM 623 O O . ARG B 1 2 ? -4.203 -8.516 4.199 1 87.19 2 ARG B O 1
ATOM 630 N N . PRO B 1 3 ? -3.145 -10.32 4.766 1 92.31 3 PRO B N 1
ATOM 631 C CA . PRO B 1 3 ? -1.851 -9.867 4.25 1 92.31 3 PRO B CA 1
ATOM 632 C C . PRO B 1 3 ? -1.896 -9.531 2.762 1 92.31 3 PRO B C 1
ATOM 634 O O . PRO B 1 3 ? -2.676 -10.117 2.012 1 92.31 3 PRO B O 1
ATOM 637 N N . ILE B 1 4 ? -1.005 -8.641 2.428 1 93.81 4 ILE B N 1
ATOM 638 C CA . ILE B 1 4 ? -0.887 -8.219 1.036 1 93.81 4 ILE B CA 1
ATOM 639 C C . ILE B 1 4 ? -0.044 -9.234 0.26 1 93.81 4 ILE B C 1
ATOM 641 O O . ILE B 1 4 ? 0.941 -9.758 0.783 1 93.81 4 ILE B O 1
ATOM 645 N N . ILE B 1 5 ? -0.486 -9.484 -0.954 1 96.25 5 ILE B N 1
ATOM 646 C CA . ILE B 1 5 ? 0.231 -10.383 -1.851 1 96.25 5 ILE B CA 1
ATOM 647 C C . ILE B 1 5 ? 1.301 -9.609 -2.615 1 96.25 5 ILE B C 1
ATOM 649 O O . ILE B 1 5 ? 1.054 -8.492 -3.08 1 96.25 5 ILE B O 1
ATOM 653 N N . VAL B 1 6 ? 2.479 -10.227 -2.627 1 97.62 6 VAL B N 1
ATOM 654 C CA . VAL B 1 6 ? 3.572 -9.641 -3.395 1 97.62 6 VAL B CA 1
ATOM 655 C C . VAL B 1 6 ? 4.059 -10.633 -4.449 1 97.62 6 VAL B C 1
ATOM 657 O O . VAL B 1 6 ? 3.664 -11.797 -4.438 1 97.62 6 VAL B O 1
ATOM 660 N N . ILE B 1 7 ? 4.816 -10.094 -5.395 1 98.56 7 ILE B N 1
ATOM 661 C CA . ILE B 1 7 ? 5.41 -10.93 -6.43 1 98.56 7 ILE B CA 1
ATOM 662 C C . ILE B 1 7 ? 6.117 -12.117 -5.785 1 98.56 7 ILE B C 1
ATOM 664 O O . ILE B 1 7 ? 6.609 -12.023 -4.66 1 98.56 7 ILE B O 1
ATOM 668 N N . ASN B 1 8 ? 6.047 -13.273 -6.465 1 98.38 8 ASN B N 1
ATOM 669 C CA . ASN B 1 8 ? 6.688 -14.531 -6.098 1 98.38 8 ASN B CA 1
ATOM 670 C C . ASN B 1 8 ? 5.895 -15.273 -5.027 1 98.38 8 ASN B C 1
ATOM 672 O O . ASN B 1 8 ? 6.219 -16.406 -4.684 1 98.38 8 ASN B O 1
ATOM 676 N N . ASP B 1 9 ? 4.906 -14.695 -4.449 1 98.19 9 ASP B N 1
ATOM 677 C CA . ASP B 1 9 ? 4.055 -15.445 -3.535 1 98.19 9 ASP B CA 1
ATOM 678 C C . ASP B 1 9 ? 3.451 -16.672 -4.223 1 98.19 9 ASP B C 1
ATOM 680 O O . ASP B 1 9 ? 3.115 -16.609 -5.41 1 98.19 9 ASP B O 1
ATOM 684 N N . PRO B 1 10 ? 3.242 -17.719 -3.494 1 98.31 10 PRO B N 1
ATOM 685 C CA . PRO B 1 10 ? 2.674 -18.938 -4.074 1 98.31 10 PRO B CA 1
ATOM 686 C C . PRO B 1 10 ? 1.147 -18.922 -4.117 1 98.31 10 PRO B C 1
ATOM 688 O O . PRO B 1 10 ? 0.524 -18 -3.562 1 98.31 10 PRO B O 1
ATOM 691 N N . THR B 1 11 ? 0.624 -19.891 -4.855 1 97.69 11 THR B N 1
ATOM 692 C CA . THR B 1 11 ? -0.809 -20.156 -4.859 1 97.69 11 THR B CA 1
ATOM 693 C C . THR B 1 11 ? -1.104 -21.516 -4.215 1 97.69 11 THR B C 1
ATOM 695 O O . THR B 1 11 ? -0.185 -22.281 -3.926 1 97.69 11 THR B O 1
ATOM 698 N N . SER B 1 12 ? -2.355 -21.75 -4.031 1 97.12 12 SER B N 1
ATOM 699 C CA . SER B 1 12 ? -2.777 -22.953 -3.324 1 97.12 12 SER B CA 1
ATOM 700 C C . SER B 1 12 ? -2.553 -24.203 -4.176 1 97.12 12 SER B C 1
ATOM 702 O O . SER B 1 12 ? -2.66 -25.328 -3.678 1 97.12 12 SER B O 1
ATOM 704 N N . ASP B 1 13 ? -2.244 -24.016 -5.453 1 96.19 13 ASP B N 1
ATOM 705 C CA . ASP B 1 13 ? -2.096 -25.172 -6.34 1 96.19 13 ASP B CA 1
ATOM 706 C C . ASP B 1 13 ? -0.711 -25.188 -6.988 1 96.19 13 ASP B C 1
ATOM 708 O O . ASP B 1 13 ? -0.573 -25.547 -8.156 1 96.19 13 ASP B O 1
ATOM 712 N N . ALA B 1 14 ? 0.274 -24.672 -6.348 1 95.19 14 ALA B N 1
ATOM 713 C CA . ALA B 1 14 ? 1.683 -24.75 -6.73 1 95.19 14 ALA B CA 1
ATOM 714 C C . ALA B 1 14 ? 2.006 -23.719 -7.816 1 95.19 14 ALA B C 1
ATOM 716 O O . ALA B 1 14 ? 2.832 -23.984 -8.695 1 95.19 14 ALA B O 1
ATOM 717 N N . GLY B 1 15 ? 1.326 -22.625 -7.887 1 97.75 15 GLY B N 1
ATOM 718 C CA . GLY B 1 15 ? 1.632 -21.5 -8.766 1 97.75 15 GLY B CA 1
ATOM 719 C C . GLY B 1 15 ? 2.357 -20.375 -8.055 1 97.75 15 GLY B C 1
ATOM 720 O O . GLY B 1 15 ? 2.824 -20.531 -6.926 1 97.75 15 GLY B O 1
ATOM 721 N N . GLN B 1 16 ? 2.549 -19.234 -8.867 1 98.5 16 GLN B N 1
ATOM 722 C CA . GLN B 1 16 ? 3.312 -18.109 -8.328 1 98.5 16 GLN B CA 1
ATOM 723 C C . GLN B 1 16 ? 2.906 -16.797 -8.992 1 98.5 16 GLN B C 1
ATOM 725 O O . GLN B 1 16 ? 2.686 -16.75 -10.203 1 98.5 16 GLN B O 1
ATOM 730 N N . VAL B 1 17 ? 2.863 -15.812 -8.18 1 98.81 17 VAL B N 1
ATOM 731 C CA . VAL B 1 17 ? 2.615 -14.469 -8.711 1 98.81 17 VAL B CA 1
ATOM 732 C C . VAL B 1 17 ? 3.816 -14.008 -9.531 1 98.81 17 VAL B C 1
ATOM 734 O O . VAL B 1 17 ? 4.949 -14.023 -9.047 1 98.81 17 VAL B O 1
ATOM 737 N N . LEU B 1 18 ? 3.557 -13.5 -10.75 1 98.69 18 LEU B N 1
ATOM 738 C CA . LEU B 1 18 ? 4.648 -13.227 -11.68 1 98.69 18 LEU B CA 1
ATOM 739 C C . LEU B 1 18 ? 4.859 -11.719 -11.828 1 98.69 18 LEU B C 1
ATOM 741 O O . LEU B 1 18 ? 5.926 -11.281 -12.273 1 98.69 18 LEU B O 1
ATOM 745 N N . GLU B 1 19 ? 3.809 -10.938 -11.539 1 98.5 19 GLU B N 1
ATOM 746 C CA . GLU B 1 19 ? 3.842 -9.5 -11.789 1 98.5 19 GLU B CA 1
ATOM 747 C C . GLU B 1 19 ? 3.279 -8.719 -10.609 1 98.5 19 GLU B C 1
ATOM 749 O O . GLU B 1 19 ? 2.521 -9.258 -9.805 1 98.5 19 GLU B O 1
ATOM 754 N N . GLY B 1 20 ? 3.68 -7.465 -10.523 1 98.25 20 GLY B N 1
ATOM 755 C CA . GLY B 1 20 ? 3.178 -6.527 -9.531 1 98.25 20 GLY B CA 1
ATOM 756 C C . GLY B 1 20 ? 3.332 -5.074 -9.953 1 98.25 20 GLY B C 1
ATOM 757 O O . GLY B 1 20 ? 3.609 -4.785 -11.117 1 98.25 20 GLY B O 1
ATOM 758 N N . SER B 1 21 ? 3.08 -4.254 -9.062 1 98.5 21 SER B N 1
ATOM 759 C CA . SER B 1 21 ? 3.154 -2.814 -9.289 1 98.5 21 SER B CA 1
ATOM 760 C C . SER B 1 21 ? 4.578 -2.381 -9.625 1 98.5 21 SER B C 1
ATOM 762 O O . SER B 1 21 ? 5.539 -2.861 -9.023 1 98.5 21 SER B O 1
ATOM 764 N N . PRO B 1 22 ? 4.762 -1.431 -10.547 1 97.94 22 PRO B N 1
ATOM 765 C CA . PRO B 1 22 ? 6.102 -0.908 -10.82 1 97.94 22 PRO B CA 1
ATOM 766 C C . PRO B 1 22 ? 6.531 0.166 -9.828 1 97.94 22 PRO B C 1
ATOM 768 O O . PRO B 1 22 ? 7.691 0.578 -9.82 1 97.94 22 PRO B O 1
ATOM 771 N N . SER B 1 23 ? 5.637 0.527 -8.891 1 96.38 23 SER B N 1
ATOM 772 C CA . SER B 1 23 ? 5.957 1.716 -8.109 1 96.38 23 SER B CA 1
ATOM 773 C C . SER B 1 23 ? 5.652 1.503 -6.629 1 96.38 23 SER B C 1
ATOM 775 O O . SER B 1 23 ? 5.93 2.371 -5.801 1 96.38 23 SER B O 1
ATOM 777 N N . THR B 1 24 ? 5.016 0.364 -6.27 1 96.31 24 THR B N 1
ATOM 778 C CA . THR B 1 24 ? 4.676 0.067 -4.883 1 96.31 24 THR B CA 1
ATOM 779 C C . THR B 1 24 ? 5.324 -1.239 -4.434 1 96.31 24 THR B C 1
ATOM 781 O O . THR B 1 24 ? 5.109 -2.287 -5.051 1 96.31 24 THR B O 1
ATOM 784 N N . PHE B 1 25 ? 6.117 -1.164 -3.336 1 95.44 25 PHE B N 1
ATOM 785 C CA . PHE B 1 25 ? 6.914 -2.303 -2.895 1 95.44 25 PHE B CA 1
ATOM 786 C C . PHE B 1 25 ? 6.781 -2.506 -1.39 1 95.44 25 PHE B C 1
ATOM 788 O O . PHE B 1 25 ? 6.742 -1.538 -0.628 1 95.44 25 PHE B O 1
ATOM 795 N N . ILE B 1 26 ? 6.719 -3.736 -1.049 1 93.62 26 ILE B N 1
ATOM 796 C CA . ILE B 1 26 ? 6.836 -4.129 0.351 1 93.62 26 ILE B CA 1
ATOM 797 C C . ILE B 1 26 ? 8.094 -4.973 0.549 1 93.62 26 ILE B C 1
ATOM 799 O O . ILE B 1 26 ? 8.219 -6.059 -0.022 1 93.62 26 ILE B O 1
ATOM 803 N N . ASN B 1 27 ? 8.977 -4.445 1.311 1 93.69 27 ASN B N 1
ATOM 804 C CA . ASN B 1 27 ? 10.25 -5.113 1.528 1 93.69 27 ASN B CA 1
ATOM 805 C C . ASN B 1 27 ? 10.961 -5.41 0.209 1 93.69 27 ASN B C 1
ATOM 807 O O . ASN B 1 27 ? 11.477 -6.512 0.011 1 93.69 27 ASN B O 1
ATOM 811 N N . GLY B 1 28 ? 10.766 -4.516 -0.659 1 94.62 28 GLY B N 1
ATOM 812 C CA . GLY B 1 28 ? 11.477 -4.621 -1.924 1 94.62 28 GLY B CA 1
ATOM 813 C C . GLY B 1 28 ? 10.75 -5.469 -2.949 1 94.62 28 GLY B C 1
ATOM 814 O O . GLY B 1 28 ? 11.219 -5.625 -4.078 1 94.62 28 GLY B O 1
ATOM 815 N N . LEU B 1 29 ? 9.617 -6.012 -2.588 1 96.56 29 LEU B N 1
ATOM 816 C CA . LEU B 1 29 ? 8.852 -6.867 -3.49 1 96.56 29 LEU B CA 1
ATOM 817 C C . LEU B 1 29 ? 7.598 -6.148 -3.98 1 96.56 29 LEU B C 1
ATOM 819 O O . LEU B 1 29 ? 6.891 -5.52 -3.193 1 96.56 29 LEU B O 1
ATOM 823 N N . ALA B 1 30 ? 7.289 -6.254 -5.238 1 98.06 30 ALA B N 1
ATOM 824 C CA . ALA B 1 30 ? 6.184 -5.535 -5.871 1 98.06 30 ALA B CA 1
ATOM 825 C C . ALA B 1 30 ? 4.84 -6.047 -5.371 1 98.06 30 ALA B C 1
ATOM 827 O O . ALA B 1 30 ? 4.609 -7.258 -5.312 1 98.06 30 ALA B O 1
ATOM 828 N N . VAL B 1 31 ? 4.004 -5.125 -5.113 1 96.81 31 VAL B N 1
ATOM 829 C CA . VAL B 1 31 ? 2.65 -5.441 -4.668 1 96.81 31 VAL B CA 1
ATOM 830 C C . VAL B 1 31 ? 1.83 -5.973 -5.84 1 96.81 31 VAL B C 1
ATOM 832 O O . VAL B 1 31 ? 1.878 -5.422 -6.941 1 96.81 31 VAL B O 1
ATOM 835 N N . ALA B 1 32 ? 1.1 -7.066 -5.594 1 98.5 32 ALA B N 1
ATOM 836 C CA . ALA B 1 32 ? 0.278 -7.676 -6.633 1 98.5 32 ALA B CA 1
ATOM 837 C C . ALA B 1 32 ? -1.123 -7.074 -6.652 1 98.5 32 ALA B C 1
ATOM 839 O O . ALA B 1 32 ? -1.677 -6.742 -5.602 1 98.5 32 ALA B O 1
ATOM 840 N N . ARG B 1 33 ? -1.691 -6.961 -7.84 1 98.5 33 ARG B N 1
ATOM 841 C CA . ARG B 1 33 ? -3 -6.352 -8.055 1 98.5 33 ARG B CA 1
ATOM 842 C C . ARG B 1 33 ? -3.873 -7.234 -8.945 1 98.5 33 ARG B C 1
ATOM 844 O O . ARG B 1 33 ? -3.375 -8.156 -9.602 1 98.5 33 ARG B O 1
ATOM 851 N N . VAL B 1 34 ? -5.109 -6.977 -8.805 1 98.75 34 VAL B N 1
ATOM 852 C CA . VAL B 1 34 ? -6.012 -7.617 -9.758 1 98.75 34 VAL B CA 1
ATOM 853 C C . VAL B 1 34 ? -5.512 -7.391 -11.18 1 98.75 34 VAL B C 1
ATOM 855 O O . VAL B 1 34 ? -5.137 -6.273 -11.539 1 98.75 34 VAL B O 1
ATOM 858 N N . GLY B 1 35 ? -5.484 -8.461 -11.953 1 98.62 35 GLY B N 1
ATOM 859 C CA . GLY B 1 35 ? -5.031 -8.367 -13.336 1 98.62 35 GLY B CA 1
ATOM 860 C C . GLY B 1 35 ? -3.596 -8.82 -13.523 1 98.62 35 GLY B C 1
ATOM 861 O O . GLY B 1 35 ? -3.176 -9.117 -14.641 1 98.62 35 GLY B O 1
ATOM 862 N N . ASP B 1 36 ? -2.879 -8.859 -12.484 1 98.81 36 ASP B N 1
ATOM 863 C CA . ASP B 1 36 ? -1.488 -9.297 -12.57 1 98.81 36 ASP B CA 1
ATOM 864 C C . ASP B 1 36 ? -1.397 -10.781 -12.898 1 98.81 36 ASP B C 1
ATOM 866 O O . ASP B 1 36 ? -2.232 -11.578 -12.461 1 98.81 36 ASP B O 1
ATOM 870 N N . ARG B 1 37 ? -0.313 -11.195 -13.625 1 98.75 37 ARG B N 1
ATOM 871 C CA . ARG B 1 37 ? -0.158 -12.57 -14.094 1 98.75 37 ARG B CA 1
ATOM 872 C C . ARG B 1 37 ? 0.316 -13.484 -12.969 1 98.75 37 ARG B C 1
ATOM 874 O O . ARG B 1 37 ? 1.104 -13.07 -12.117 1 98.75 37 ARG B O 1
ATOM 881 N N . VAL B 1 38 ? -0.177 -14.664 -13.07 1 98.5 38 VAL B N 1
ATOM 882 C CA . VAL B 1 38 ? 0.175 -15.734 -12.148 1 98.5 38 VAL B CA 1
ATOM 883 C C . VAL B 1 38 ? 0.417 -17.031 -12.93 1 98.5 38 VAL B C 1
ATOM 885 O O . VAL B 1 38 ? -0.322 -17.344 -13.867 1 98.5 38 VAL B O 1
ATOM 888 N N . SER B 1 39 ? 1.36 -17.703 -12.57 1 97.88 39 SER B N 1
ATOM 889 C CA . SER B 1 39 ? 1.521 -19.031 -13.117 1 97.88 39 SER B CA 1
ATOM 890 C C . SER B 1 39 ? 0.698 -20.062 -12.344 1 97.88 39 SER B C 1
ATOM 892 O O . SER B 1 39 ? 0.541 -19.938 -11.125 1 97.88 39 SER B O 1
ATOM 894 N N . CYS B 1 40 ? 0.162 -20.938 -13.008 1 94.19 40 CYS B N 1
ATOM 895 C CA . CYS B 1 40 ? -0.545 -22.062 -12.391 1 94.19 40 CYS B CA 1
ATOM 896 C C . CYS B 1 40 ? -0.348 -23.328 -13.203 1 94.19 40 CYS B C 1
ATOM 898 O O . CYS B 1 40 ? 0.106 -23.281 -14.344 1 94.19 40 CYS B O 1
ATOM 900 N N . PRO B 1 41 ? -0.606 -24.5 -12.547 1 94.25 41 PRO B N 1
ATOM 901 C CA . PRO B 1 41 ? -0.411 -25.75 -13.266 1 94.25 41 PRO B CA 1
ATOM 902 C C . PRO B 1 41 ? -1.218 -25.828 -14.562 1 94.25 41 PRO B C 1
ATOM 904 O O . PRO B 1 41 ? -0.885 -26.609 -15.461 1 94.25 41 PRO B O 1
ATOM 907 N N . HIS B 1 42 ? -2.217 -25.047 -14.805 1 93.88 42 HIS B N 1
ATOM 908 C CA . HIS B 1 42 ? -3.068 -25.047 -15.984 1 93.88 42 HIS B CA 1
ATOM 909 C C . HIS B 1 42 ? -2.572 -24.062 -17.031 1 93.88 42 HIS B C 1
ATOM 911 O O . HIS B 1 42 ? -3.127 -23.969 -18.125 1 93.88 42 HIS B O 1
ATOM 917 N N . GLY B 1 43 ? -1.492 -23.234 -16.703 1 96 43 GLY B N 1
ATOM 918 C CA . GLY B 1 43 ? -0.983 -22.172 -17.547 1 96 43 GLY B CA 1
ATOM 919 C C . GLY B 1 43 ? -0.906 -20.828 -16.844 1 96 43 GLY B C 1
ATOM 920 O O . GLY B 1 43 ? -0.793 -20.766 -15.617 1 96 43 GLY B O 1
ATOM 921 N N . ILE B 1 44 ? -0.837 -19.812 -17.734 1 97.75 44 ILE B N 1
ATOM 922 C CA . ILE B 1 44 ? -0.777 -18.453 -17.188 1 97.75 44 ILE B CA 1
ATOM 923 C C . ILE B 1 44 ? -2.191 -17.938 -16.922 1 97.75 44 ILE B C 1
ATOM 925 O O . ILE B 1 44 ? -3.064 -18.047 -17.781 1 97.75 44 ILE B O 1
ATOM 929 N N . GLY B 1 45 ? -2.441 -17.531 -15.68 1 97.38 45 GLY B N 1
ATOM 930 C CA . GLY B 1 45 ? -3.682 -16.875 -15.312 1 97.38 45 GLY B CA 1
ATOM 931 C C . GLY B 1 45 ? -3.475 -15.453 -14.812 1 97.38 45 GLY B C 1
ATOM 932 O O . GLY B 1 45 ? -2.414 -14.859 -15.023 1 97.38 45 GLY B O 1
ATOM 933 N N . THR B 1 46 ? -4.547 -14.945 -14.234 1 98.5 46 THR B N 1
ATOM 934 C CA . THR B 1 46 ? -4.5 -13.609 -13.672 1 98.5 46 THR B CA 1
ATOM 935 C C . THR B 1 46 ? -5.219 -13.562 -12.32 1 98.5 46 THR B C 1
ATOM 937 O O . THR B 1 46 ? -6.098 -14.383 -12.055 1 98.5 46 THR B O 1
ATOM 940 N N . ILE B 1 47 ? -4.828 -12.641 -11.469 1 98.69 47 ILE B N 1
ATOM 941 C CA . ILE B 1 47 ? -5.555 -12.375 -10.234 1 98.69 47 ILE B CA 1
ATOM 942 C C . ILE B 1 47 ? -6.906 -11.742 -10.555 1 98.69 47 ILE B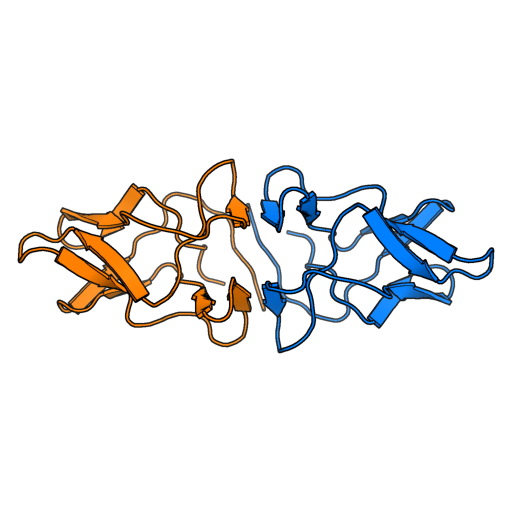 C 1
ATOM 944 O O . ILE B 1 47 ? -6.98 -10.758 -11.289 1 98.69 47 ILE B O 1
ATOM 948 N N . VAL B 1 48 ? -7.996 -12.266 -9.922 1 98.62 48 VAL B N 1
ATOM 949 C CA . VAL B 1 48 ? -9.297 -11.805 -10.406 1 98.62 48 VAL B CA 1
ATOM 950 C C . VAL B 1 48 ? -10.086 -11.188 -9.25 1 98.62 48 VAL B C 1
ATOM 952 O O . VAL B 1 48 ? -11.18 -10.648 -9.453 1 98.62 48 VAL B O 1
ATOM 955 N N . SER B 1 49 ? -9.586 -11.227 -8.023 1 98.31 49 SER B N 1
ATOM 956 C CA . SER B 1 49 ? -10.211 -10.531 -6.906 1 98.31 49 SER B CA 1
ATOM 957 C C . SER B 1 49 ? -9.18 -9.805 -6.051 1 98.31 49 SER B C 1
ATOM 959 O O . SER B 1 49 ? -8.008 -10.18 -6.039 1 98.31 49 SER B O 1
ATOM 961 N N . GLY B 1 50 ? -9.617 -8.773 -5.312 1 96.5 50 GLY B N 1
ATOM 962 C CA . GLY B 1 50 ? -8.758 -7.938 -4.484 1 96.5 50 GLY B CA 1
ATOM 963 C C . GLY B 1 50 ? -9.539 -6.969 -3.615 1 96.5 50 GLY B C 1
ATOM 964 O O . GLY B 1 50 ? -10.766 -7.008 -3.576 1 96.5 50 GLY B O 1
ATOM 965 N N . ASP B 1 51 ? -8.797 -6.207 -2.885 1 93.88 51 ASP B N 1
ATOM 966 C CA . ASP B 1 51 ? -9.375 -5.219 -1.981 1 93.88 51 ASP B CA 1
ATOM 967 C C . ASP B 1 51 ? -9.742 -3.939 -2.73 1 93.88 51 ASP B C 1
ATOM 969 O O . ASP B 1 51 ? -8.859 -3.143 -3.072 1 93.88 51 ASP B O 1
ATOM 973 N N . GLU B 1 52 ? -11.031 -3.674 -2.848 1 94.44 52 GLU B N 1
ATOM 974 C CA . GLU B 1 52 ? -11.508 -2.557 -3.66 1 94.44 52 GLU B CA 1
ATOM 975 C C . GLU B 1 52 ? -11.289 -1.226 -2.945 1 94.44 52 GLU B C 1
ATOM 977 O O . GLU B 1 52 ? -11.375 -0.162 -3.562 1 94.44 52 GLU B O 1
ATOM 982 N N . THR B 1 53 ? -10.953 -1.223 -1.701 1 92.12 53 THR B N 1
ATOM 983 C CA . THR B 1 53 ? -10.758 0.01 -0.944 1 92.12 53 THR B CA 1
ATOM 984 C C . THR B 1 53 ? -9.312 0.476 -1.026 1 92.12 53 THR B C 1
ATOM 986 O O . THR B 1 53 ? -9 1.62 -0.689 1 92.12 53 THR B O 1
ATOM 989 N N . LEU B 1 54 ? -8.422 -0.398 -1.444 1 92.88 54 LEU B N 1
ATOM 990 C CA . LEU B 1 54 ? -7.008 -0.094 -1.621 1 92.88 54 LEU B CA 1
ATOM 991 C C . LEU B 1 54 ? -6.594 -0.269 -3.078 1 92.88 54 LEU B C 1
ATOM 993 O O . LEU B 1 54 ? -6.441 -1.396 -3.555 1 92.88 54 LEU B O 1
ATOM 997 N N . LEU B 1 55 ? -6.426 0.828 -3.717 1 96 55 LEU B N 1
ATOM 998 C CA . LEU B 1 55 ? -6.051 0.804 -5.129 1 96 55 LEU B CA 1
ATOM 999 C C . LEU B 1 55 ? -4.59 1.2 -5.309 1 96 55 LEU B C 1
ATOM 1001 O O . LEU B 1 55 ? -4.141 2.207 -4.758 1 96 55 LEU B O 1
ATOM 1005 N N . VAL B 1 56 ? -3.934 0.429 -6.082 1 97.12 56 VAL B N 1
ATOM 1006 C CA . VAL B 1 56 ? -2.562 0.7 -6.5 1 97.12 56 VAL B CA 1
ATOM 1007 C C . VAL B 1 56 ? -2.482 0.729 -8.023 1 97.12 56 VAL B C 1
ATOM 1009 O O . VAL B 1 56 ? -2.855 -0.241 -8.688 1 97.12 56 VAL B O 1
ATOM 1012 N N . ASP B 1 57 ? -2.086 1.815 -8.555 1 97.12 57 ASP B N 1
ATOM 1013 C CA . ASP B 1 57 ? -2.055 2 -10 1 97.12 57 ASP B CA 1
ATOM 1014 C C . ASP B 1 57 ? -3.436 1.786 -10.617 1 97.12 57 ASP B C 1
ATOM 1016 O O . ASP B 1 57 ? -3.564 1.146 -11.664 1 97.12 57 ASP B O 1
ATOM 1020 N N . GLY B 1 58 ? -4.379 2.127 -9.828 1 96 58 GLY B N 1
ATOM 1021 C CA . GLY B 1 58 ? -5.746 2.094 -10.328 1 96 58 GLY B CA 1
ATOM 1022 C C . GLY B 1 58 ? -6.387 0.722 -10.227 1 96 58 GLY B C 1
ATOM 1023 O O . GLY B 1 58 ? -7.516 0.524 -10.68 1 96 58 GLY B O 1
ATOM 1024 N N . ARG B 1 59 ? -5.688 -0.19 -9.68 1 97.94 59 ARG B N 1
ATOM 1025 C CA . ARG B 1 59 ? -6.191 -1.556 -9.578 1 97.94 59 ARG B CA 1
ATOM 1026 C C . ARG B 1 59 ? -6.246 -2.012 -8.125 1 97.94 59 ARG B C 1
ATOM 1028 O O . ARG B 1 59 ? -5.375 -1.66 -7.324 1 97.94 59 ARG B O 1
ATOM 1035 N N . PRO B 1 60 ? -7.246 -2.848 -7.742 1 97.56 60 PRO B N 1
ATOM 1036 C CA . PRO B 1 60 ? -7.332 -3.354 -6.367 1 97.56 60 PRO B CA 1
ATOM 1037 C C . PRO B 1 60 ? -6.141 -4.227 -5.984 1 97.56 60 PRO B C 1
ATOM 1039 O O . PRO B 1 60 ? -5.676 -5.031 -6.793 1 97.56 60 PRO B O 1
ATOM 1042 N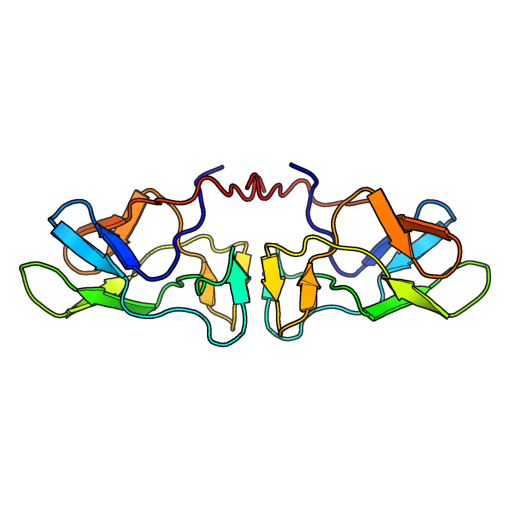 N . VAL B 1 61 ? -5.738 -4.051 -4.793 1 96.12 61 VAL B N 1
ATOM 1043 C CA . VAL B 1 61 ? -4.629 -4.832 -4.258 1 96.12 61 VAL B CA 1
ATOM 1044 C C . VAL B 1 61 ? -5.098 -6.258 -3.971 1 96.12 61 VAL B C 1
ATOM 1046 O O . VAL B 1 61 ? -6.199 -6.469 -3.457 1 96.12 61 VAL B O 1
ATOM 1049 N N . ALA B 1 62 ? -4.207 -7.203 -4.285 1 97.12 62 ALA B N 1
ATOM 1050 C CA . ALA B 1 62 ? -4.496 -8.602 -3.969 1 97.12 62 ALA B CA 1
ATOM 1051 C C . ALA B 1 62 ? -4.09 -8.938 -2.537 1 97.12 62 ALA B C 1
ATOM 1053 O O . ALA B 1 62 ? -3.041 -8.492 -2.062 1 97.12 62 ALA B O 1
ATOM 1054 N N . ARG B 1 63 ? -4.934 -9.797 -1.849 1 95.38 63 ARG B N 1
ATOM 1055 C CA . ARG B 1 63 ? -4.68 -10.203 -0.471 1 95.38 63 ARG B CA 1
ATOM 1056 C C . ARG B 1 63 ? -4.719 -11.719 -0.333 1 95.38 63 ARG B C 1
ATOM 1058 O O . ARG B 1 63 ? -5.203 -12.414 -1.229 1 95.38 63 ARG B O 1
ATOM 1065 N N . GLU B 1 64 ? -4.137 -12.117 0.759 1 96.06 64 GLU B N 1
ATOM 1066 C CA . GLU B 1 64 ? -4.23 -13.531 1.1 1 96.06 64 GLU B CA 1
ATOM 1067 C C . GLU B 1 64 ? -5.645 -14.062 0.892 1 96.06 64 GLU B C 1
ATOM 1069 O O . GLU B 1 64 ? -6.613 -13.461 1.357 1 96.06 64 GLU B O 1
ATOM 1074 N N . GLY B 1 65 ? -5.754 -15.195 0.168 1 96.94 65 GLY B N 1
ATOM 1075 C CA . GLY B 1 65 ? -7.043 -15.852 -0.001 1 96.94 65 GLY B CA 1
ATOM 1076 C C . GLY B 1 65 ? -7.77 -15.414 -1.26 1 96.94 65 GLY B C 1
ATOM 1077 O O . GLY B 1 65 ? -8.727 -16.062 -1.684 1 96.94 65 GLY B O 1
ATOM 1078 N N . ASP B 1 66 ? -7.352 -14.336 -1.887 1 97.69 66 ASP B N 1
ATOM 1079 C CA . ASP B 1 66 ? -7.953 -13.914 -3.148 1 97.69 66 ASP B CA 1
ATOM 1080 C C . ASP B 1 66 ? -7.754 -14.977 -4.23 1 97.69 66 ASP B C 1
ATOM 1082 O O . ASP B 1 66 ? -6.891 -15.844 -4.105 1 97.69 66 ASP B O 1
ATOM 1086 N N . PHE B 1 67 ? -8.477 -14.805 -5.363 1 97.44 67 PHE B N 1
ATOM 1087 C CA . PHE B 1 67 ? -8.555 -15.859 -6.371 1 97.44 67 PHE B CA 1
ATOM 1088 C C . PHE B 1 67 ? -7.773 -15.469 -7.621 1 97.44 67 PHE B C 1
ATOM 1090 O O . PHE B 1 67 ? -7.648 -14.281 -7.938 1 97.44 67 PHE B O 1
ATOM 1097 N N . ILE B 1 68 ? -7.363 -16.531 -8.297 1 97.12 68 ILE B N 1
ATOM 1098 C CA . ILE B 1 68 ? -6.852 -16.344 -9.648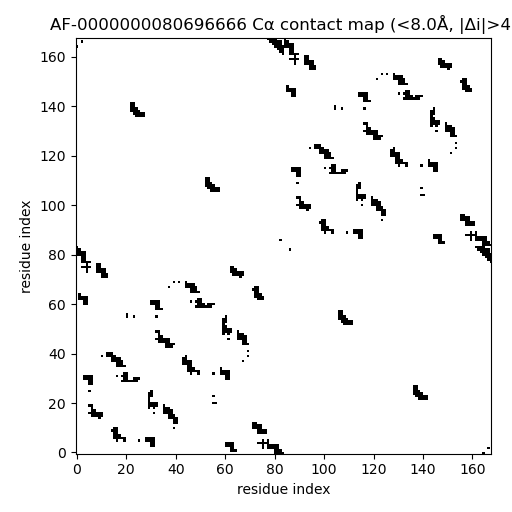 1 97.12 68 ILE B CA 1
ATOM 1099 C C . ILE B 1 68 ? -7.805 -16.984 -10.656 1 97.12 68 ILE B C 1
ATOM 1101 O O . ILE B 1 68 ? -8.773 -17.641 -10.266 1 97.12 68 ILE B O 1
ATOM 1105 N N . SER B 1 69 ? -7.641 -16.766 -11.883 1 97.31 69 SER B N 1
ATOM 1106 C CA . SER B 1 69 ? -8.594 -17.078 -12.945 1 97.31 69 SER B CA 1
ATOM 1107 C C . SER B 1 69 ? -8.898 -18.578 -12.984 1 97.31 69 SER B C 1
ATOM 1109 O O . SER B 1 69 ? -9.992 -18.984 -13.391 1 97.31 69 SER B O 1
ATOM 1111 N N . CYS B 1 70 ? -8.078 -19.469 -12.578 1 96 70 CYS B N 1
ATOM 1112 C CA . CYS B 1 70 ? -8.312 -20.906 -12.648 1 96 70 CYS B CA 1
ATOM 1113 C C . CYS B 1 70 ? -9.07 -21.391 -11.414 1 96 70 CYS B C 1
ATOM 1115 O O . CYS B 1 70 ? -9.5 -22.547 -11.367 1 96 70 CYS B O 1
ATOM 1117 N N . GLY B 1 71 ? -9.141 -20.531 -10.398 1 96.25 71 GLY B N 1
ATOM 1118 C CA . GLY B 1 71 ? -9.883 -20.922 -9.203 1 96.25 71 GLY B CA 1
ATOM 1119 C C . GLY B 1 71 ? -9 -21.109 -7.988 1 96.25 71 GLY B C 1
ATOM 1120 O O . GLY B 1 71 ? -9.492 -21.141 -6.855 1 96.25 71 GLY B O 1
ATOM 1121 N N . ALA B 1 72 ? -7.723 -21.141 -8.109 1 97.25 72 ALA B N 1
ATOM 1122 C CA . ALA B 1 72 ? -6.781 -21.25 -7 1 97.25 72 ALA B CA 1
ATOM 1123 C C . ALA B 1 72 ? -6.746 -19.969 -6.18 1 97.25 72 ALA B C 1
ATOM 1125 O O . ALA B 1 72 ? -7.27 -18.938 -6.605 1 97.25 72 ALA B O 1
ATOM 1126 N N . ARG B 1 73 ? -6.156 -20.078 -4.977 1 98.19 73 ARG B N 1
ATOM 1127 C CA . ARG B 1 73 ? -6.086 -18.938 -4.066 1 98.19 73 ARG B CA 1
ATOM 1128 C C . ARG B 1 73 ? -4.645 -18.469 -3.883 1 98.19 73 ARG B C 1
ATOM 1130 O O . ARG B 1 73 ? -3.709 -19.266 -4.023 1 98.19 73 ARG B O 1
ATOM 1137 N N . LEU B 1 74 ? -4.539 -17.234 -3.555 1 98.12 74 LEU B N 1
ATOM 1138 C CA . LEU B 1 74 ? -3.236 -16.641 -3.262 1 98.12 74 LEU B CA 1
ATOM 1139 C C . LEU B 1 74 ? -2.844 -16.875 -1.809 1 98.12 74 LEU B C 1
ATOM 1141 O O . LEU B 1 74 ? -3.689 -16.812 -0.914 1 98.12 74 LEU B O 1
ATOM 1145 N N . MET B 1 75 ? -1.565 -17.078 -1.566 1 97.44 75 MET B N 1
ATOM 1146 C CA . MET B 1 75 ? -1.02 -17.266 -0.225 1 97.44 75 MET B CA 1
ATOM 1147 C C . MET B 1 75 ? 0.11 -16.266 0.041 1 97.44 75 MET B C 1
ATOM 1149 O O . MET B 1 75 ? 1.133 -16.281 -0.645 1 97.44 75 MET B O 1
ATOM 1153 N N . ALA B 1 76 ? -0.069 -15.492 1.049 1 96.25 76 ALA B N 1
ATOM 1154 C CA . ALA B 1 76 ? 0.92 -14.461 1.364 1 96.25 76 ALA B CA 1
ATOM 1155 C C . ALA B 1 76 ? 2.113 -15.062 2.105 1 96.25 76 ALA B C 1
ATOM 1157 O O . ALA B 1 76 ? 1.946 -15.914 2.977 1 96.25 76 ALA B O 1
ATOM 1158 N N . THR B 1 77 ? 3.295 -14.609 1.767 1 94.5 77 THR B N 1
ATOM 1159 C CA . THR B 1 77 ? 4.496 -15.031 2.482 1 94.5 77 THR B CA 1
ATOM 1160 C C . THR B 1 77 ? 4.957 -13.953 3.451 1 94.5 77 THR B C 1
ATOM 1162 O O . THR B 1 77 ? 5.715 -14.227 4.383 1 94.5 77 THR B O 1
ATOM 1165 N N . GLN B 1 78 ? 4.559 -12.734 3.123 1 87.44 78 GLN B N 1
ATOM 1166 C CA . GLN B 1 78 ? 4.828 -11.648 4.062 1 87.44 78 GLN B CA 1
ATOM 1167 C C . GLN B 1 78 ? 3.662 -11.453 5.023 1 87.44 78 GLN B C 1
ATOM 1169 O O . GLN B 1 78 ? 2.514 -11.742 4.684 1 87.44 78 GLN B O 1
ATOM 1174 N N . GLN B 1 79 ? 3.938 -11.094 6.18 1 77.25 79 GLN B N 1
ATOM 1175 C CA . GLN B 1 79 ? 2.912 -10.961 7.207 1 77.25 79 GLN B CA 1
ATOM 1176 C C . GLN B 1 79 ? 2.426 -9.523 7.324 1 77.25 79 GLN B C 1
ATOM 1178 O O . GLN B 1 79 ? 1.72 -9.172 8.273 1 77.25 79 GLN B O 1
ATOM 1183 N N . ASP B 1 80 ? 2.744 -8.758 6.34 1 67.44 80 ASP B N 1
ATOM 1184 C CA . ASP B 1 80 ? 2.281 -7.379 6.383 1 67.44 80 ASP B CA 1
ATOM 1185 C C . ASP B 1 80 ? 0.771 -7.297 6.164 1 67.44 80 ASP B C 1
ATOM 1187 O O . ASP B 1 80 ? 0.233 -7.949 5.266 1 67.44 80 ASP B O 1
ATOM 1191 N N . THR B 1 81 ? -0.024 -6.84 7.25 1 64.75 81 THR B N 1
ATOM 1192 C CA . THR B 1 81 ? -1.476 -6.719 7.172 1 64.75 81 THR B CA 1
ATOM 1193 C C . THR B 1 81 ? -1.893 -5.25 7.105 1 64.75 81 THR B C 1
ATOM 1195 O O . THR B 1 81 ? -1.202 -4.379 7.641 1 64.75 81 THR B O 1
ATOM 1198 N N . VAL B 1 82 ? -2.785 -4.836 6.09 1 59.72 82 VAL B N 1
ATOM 1199 C CA . VAL B 1 82 ? -3.424 -3.523 6.082 1 59.72 82 VAL B CA 1
ATOM 1200 C C . VAL B 1 82 ? -4.824 -3.627 6.688 1 59.72 82 VAL B C 1
ATOM 1202 O O . VAL B 1 82 ? -5.645 -4.43 6.234 1 59.72 82 VAL B O 1
ATOM 1205 N N . ASP B 1 83 ? -5.023 -3.445 8.023 1 51.41 83 ASP B N 1
ATOM 1206 C CA . ASP B 1 83 ? -6.371 -3.469 8.586 1 51.41 83 ASP B CA 1
ATOM 1207 C C . ASP B 1 83 ? -7.16 -2.23 8.164 1 51.41 83 ASP B C 1
ATOM 1209 O O . ASP B 1 83 ? -6.684 -1.104 8.312 1 51.41 83 ASP B O 1
ATOM 1213 N N . LEU B 1 84 ? -8.125 -2.262 7.297 1 43.81 84 LEU B N 1
ATOM 1214 C CA . LEU B 1 84 ? -9.016 -1.153 6.969 1 43.81 84 LEU B CA 1
ATOM 1215 C C . LEU B 1 84 ? -10.141 -1.037 7.988 1 43.81 84 LEU B C 1
ATOM 1217 O O . LEU B 1 84 ? -10.703 -2.047 8.414 1 43.81 84 LEU B O 1
#

Solvent-accessible surface area (backbone atoms only — not comparable to full-atom values): 7878 Å² total; per-residue (Å²): 96,55,20,46,27,33,43,65,23,39,31,75,63,77,20,29,32,70,34,45,42,96,42,33,27,50,72,82,31,24,35,21,28,40,64,26,40,23,43,37,85,92,40,82,40,28,29,71,36,48,40,81,48,37,25,50,75,80,24,26,32,22,28,40,64,26,36,32,68,87,65,43,29,37,43,44,83,51,68,29,12,49,26,106,94,56,19,47,26,34,42,64,23,39,32,74,65,78,21,30,31,71,33,44,42,93,41,32,25,51,72,83,31,24,35,20,28,38,65,28,41,24,44,39,85,91,42,80,39,28,28,70,36,51,40,82,47,37,27,50,76,79,24,26,32,21,28,41,64,27,35,32,68,88,67,45,30,36,42,44,81,50,69,28,12,47,27,106

Foldseek 3Di:
DFAFAFFQFAWPQGKTFHDAAPPDDDVNTHFHFFQGWMQHPVGIWTFHDADPVDDDPRTHTHGFQGAIPVGITTHHPDPDDDDD/DFAFAFFQFAWPQGKTFHDAAPPDDDVNTHFHFFQGWMQHPVGIWTFHDADPVDDDPRTHTHGFQGAIPVGITTHHPDPDDDDD

Secondary structure (DSSP, 8-state):
-PBBPBTT-BBTTS-EE----SSEEETTEEBPBTT-EEEETTEEEEB---EEEEEETTEEEPBTT-BBTTS-BB--SS--EEE-/-PBBPBTT-BBTTS-EE----SSEEETTEEBPBTT-EEEETTEEEEB---EEEEEETTEEEPBTT-BBTTS-BB--SS--EEE-

Radius of gyration: 16.57 Å; Cα contacts (8 Å, |Δi|>4): 516; chains: 2; bounding box: 23×53×34 Å

pLDDT: mean 93.72, std 10.2, range [43.81, 98.81]

Sequence (168 aa):
MRPIIVINDPTSDAGQVLEGSPSTFINGLAVARVGDRVSCPHGIGTIVSGDETLLVDGRPVAREGDFISCGARLMATQQDTVDLMRPIIVINDPTSDAGQVLEGSPSTFINGLAVARVGDRVSCPHGIGTIVSGDETLLVDGRPVAREGDFISCGARLMATQQDTVDL

InterPro domains:
  IPR008727 PAAR motif [PF05488] (8-75)

Organism: NCBI:txid629263

Nearest PDB structures (foldseek):
  4jiw-assembly3_L  TM=8.772E-01  e=1.454E-07  Escherichia coli CFT073
  4jiv-assembly1_D  TM=8.913E-01  e=9.999E-07  Vibrio cholerae O1 biovar El Tor str. N16961
  6p20-assembly1_D  TM=8.254E-01  e=2.386E-05  Phikzvirus phiKZ
  4ku0-assembly1_D  TM=8.550E-01  e=3.056E-04  Tequatrovirus T4
  5xa0-assembly2_B  TM=2.356E-01  e=6.829E+00  Mus musculus